Protein AF-A0AAP5WB09-F1 (afdb_monomer_lite)

Radius of gyration: 12.36 Å; chains: 1; bounding box: 35×22×28 Å

InterPro domains:
  IPR002514 Transposase IS3/IS911family [PF01527] (2-50)
  IPR009057 Homedomain-like superfamily [SSF46689] (1-53)

Sequence (58 aa):
MTKKKYSVDFRKMIVKLYQDGAPVADLTDEYGVSNVTIYKWINLYKEDKGSGISKSDV

Foldseek 3Di:
DDPPDDDPVNLVVLLVCVVVPDDLVCVCVVVVDDSVRNVVSNVVVVCPVDDDDPDPPD

pLDDT: mean 78.86, std 17.27, range [36.91, 93.25]

Structure (mmCIF, N/CA/C/O backbone):
data_AF-A0AAP5WB09-F1
#
_entry.id   AF-A0AAP5WB09-F1
#
loop_
_atom_site.group_PDB
_atom_site.id
_atom_site.type_symbol
_atom_site.label_atom_id
_atom_site.label_alt_id
_atom_site.label_comp_id
_atom_site.label_asym_id
_atom_site.label_entity_id
_atom_site.label_seq_id
_atom_site.pdbx_PDB_ins_code
_atom_site.Cartn_x
_atom_site.Cartn_y
_atom_site.Cartn_z
_atom_site.occupancy
_atom_site.B_iso_or_equiv
_atom_site.auth_seq_id
_atom_site.auth_comp_id
_atom_site.auth_asym_id
_atom_site.auth_atom_id
_atom_site.pdbx_PDB_model_num
ATOM 1 N N . MET A 1 1 ? -18.447 3.896 12.987 1.00 36.91 1 MET A N 1
ATOM 2 C CA . MET A 1 1 ? -17.436 2.905 12.554 1.00 36.91 1 MET A CA 1
ATOM 3 C C . MET A 1 1 ? -16.271 3.646 11.905 1.00 36.91 1 MET A C 1
ATOM 5 O O . MET A 1 1 ? -16.395 4.092 10.770 1.00 36.91 1 MET A O 1
ATOM 9 N N . THR A 1 2 ? -15.176 3.887 12.622 1.00 48.50 2 THR A N 1
ATOM 10 C CA . THR A 1 2 ? -14.012 4.608 12.082 1.00 48.50 2 THR A CA 1
ATOM 11 C C . THR A 1 2 ? -13.284 3.709 11.080 1.00 48.50 2 THR A C 1
ATOM 13 O O . THR A 1 2 ? -12.677 2.711 11.461 1.00 48.50 2 THR A O 1
ATOM 16 N N . LYS A 1 3 ? -13.373 4.027 9.776 1.00 55.88 3 LYS A N 1
ATOM 17 C CA . LYS A 1 3 ? -12.564 3.383 8.726 1.00 55.88 3 LYS A CA 1
ATOM 18 C C . LYS A 1 3 ? -11.096 3.488 9.176 1.00 55.88 3 LYS A C 1
ATOM 20 O O . LYS A 1 3 ? -10.549 4.589 9.140 1.00 55.88 3 LYS A O 1
ATOM 25 N N . LYS A 1 4 ? -10.470 2.386 9.621 1.00 56.94 4 LYS A N 1
ATOM 26 C CA . LYS A 1 4 ? -9.022 2.319 9.890 1.00 56.94 4 LYS A CA 1
ATOM 27 C C . LYS A 1 4 ? -8.301 2.568 8.565 1.00 56.94 4 LYS A C 1
ATOM 29 O O . LYS A 1 4 ? -8.037 1.646 7.798 1.00 56.94 4 LYS A O 1
ATOM 34 N N . LYS A 1 5 ? -8.083 3.837 8.224 1.00 69.19 5 LYS A N 1
ATOM 35 C CA . LYS A 1 5 ? -7.334 4.218 7.032 1.00 69.19 5 LYS A CA 1
ATOM 36 C C . LYS A 1 5 ? -5.861 4.029 7.362 1.00 69.19 5 LYS A C 1
ATOM 38 O O . LYS A 1 5 ? -5.324 4.753 8.188 1.00 69.19 5 LYS A O 1
ATOM 43 N N . TYR A 1 6 ? -5.213 3.081 6.692 1.00 77.81 6 TYR A N 1
ATOM 44 C CA . TYR A 1 6 ? -3.754 3.046 6.640 1.00 77.81 6 TYR A CA 1
ATOM 45 C C . TYR A 1 6 ? -3.248 4.398 6.132 1.00 77.81 6 TYR A C 1
ATOM 47 O O . TYR A 1 6 ? -3.730 4.855 5.083 1.00 77.81 6 TYR A O 1
ATOM 55 N N . SER A 1 7 ? -2.318 5.018 6.858 1.00 85.69 7 SER A N 1
ATOM 56 C CA . SER A 1 7 ? -1.683 6.278 6.464 1.00 85.69 7 SER A CA 1
ATOM 57 C C . SER A 1 7 ? -0.972 6.129 5.123 1.00 85.69 7 SER A C 1
ATO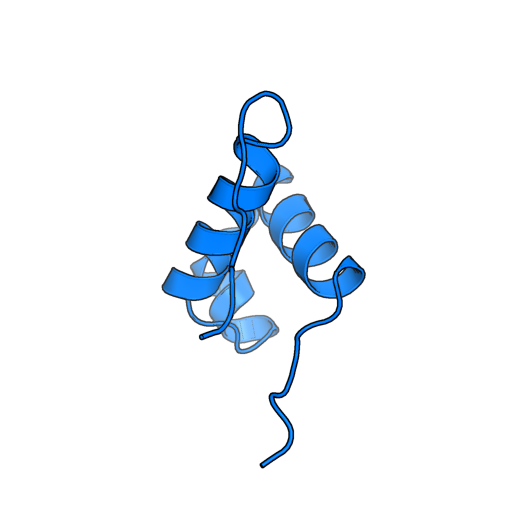M 59 O O . SER A 1 7 ? -0.498 5.046 4.780 1.00 85.69 7 SER A O 1
ATOM 61 N N . VAL A 1 8 ? -0.901 7.213 4.351 1.00 84.50 8 VAL A N 1
ATOM 62 C CA . VAL A 1 8 ? -0.231 7.214 3.039 1.00 84.50 8 VAL A CA 1
ATOM 63 C C . VAL A 1 8 ? 1.232 6.789 3.183 1.00 84.50 8 VAL A C 1
ATOM 65 O O . VAL A 1 8 ? 1.713 6.000 2.375 1.00 84.50 8 VAL A O 1
ATOM 68 N N . ASP A 1 9 ? 1.899 7.236 4.246 1.00 86.94 9 ASP A N 1
ATOM 69 C CA . ASP A 1 9 ? 3.284 6.889 4.577 1.00 86.94 9 ASP A CA 1
ATOM 70 C C . ASP A 1 9 ? 3.464 5.386 4.793 1.00 86.94 9 ASP A C 1
ATOM 72 O O . ASP A 1 9 ? 4.379 4.783 4.240 1.00 86.94 9 ASP A O 1
ATOM 76 N N . PHE A 1 10 ? 2.526 4.756 5.505 1.00 88.94 10 PHE A N 1
ATOM 77 C CA . PHE A 1 10 ? 2.539 3.313 5.737 1.00 88.94 10 PHE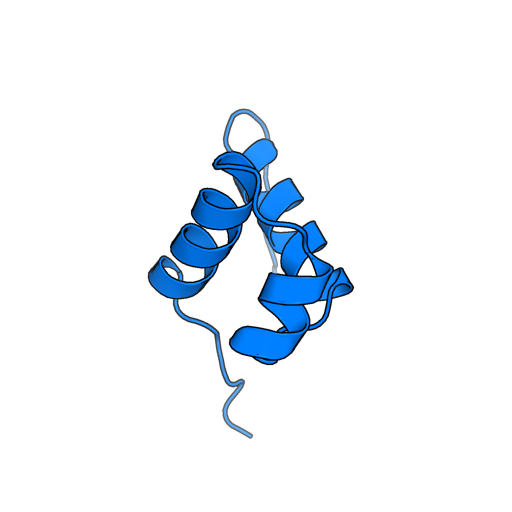 A CA 1
ATOM 78 C C . PHE A 1 10 ? 2.404 2.530 4.425 1.00 88.94 10 PHE A C 1
ATOM 80 O O . PHE A 1 10 ? 3.152 1.593 4.164 1.00 88.94 10 PHE A O 1
ATOM 87 N N . ARG A 1 11 ? 1.489 2.950 3.544 1.00 88.94 11 ARG A N 1
ATOM 88 C CA . ARG A 1 11 ? 1.307 2.295 2.238 1.00 88.94 11 ARG A CA 1
ATOM 89 C C . ARG A 1 11 ? 2.539 2.453 1.351 1.00 88.94 11 ARG A C 1
ATOM 91 O O . ARG A 1 11 ? 2.944 1.492 0.704 1.00 88.94 11 ARG A O 1
ATOM 98 N N . LYS A 1 12 ? 3.142 3.647 1.339 1.00 89.44 12 LYS A N 1
ATOM 99 C CA . LYS A 1 12 ? 4.390 3.919 0.614 1.00 89.44 12 LYS A CA 1
ATOM 100 C C . LYS A 1 12 ? 5.545 3.076 1.147 1.00 89.44 12 LYS A C 1
ATOM 102 O O . LYS A 1 12 ? 6.311 2.563 0.342 1.00 89.44 12 LYS A O 1
ATOM 107 N N . MET A 1 13 ? 5.648 2.900 2.465 1.00 92.75 13 MET A N 1
ATOM 108 C CA . MET A 1 13 ? 6.662 2.042 3.083 1.00 92.75 13 MET A CA 1
ATOM 109 C C . MET A 1 13 ? 6.553 0.598 2.580 1.00 92.75 13 MET A C 1
ATOM 111 O O . MET A 1 13 ? 7.537 0.059 2.087 1.00 92.75 13 MET A O 1
ATOM 115 N N . ILE A 1 14 ? 5.354 0.008 2.605 1.00 92.25 14 ILE A N 1
ATOM 116 C CA . ILE A 1 14 ? 5.118 -1.365 2.121 1.00 92.25 14 ILE A CA 1
ATOM 117 C C . ILE A 1 14 ? 5.452 -1.506 0.629 1.00 92.25 14 ILE A C 1
ATOM 119 O O . ILE A 1 14 ? 6.102 -2.462 0.216 1.00 92.25 14 ILE A O 1
ATOM 123 N N . VAL A 1 15 ? 5.048 -0.533 -0.192 1.00 90.56 15 VAL A N 1
ATOM 124 C CA . VAL A 1 15 ? 5.350 -0.532 -1.633 1.00 90.56 15 VAL A CA 1
ATOM 125 C C . VAL A 1 15 ? 6.850 -0.388 -1.889 1.00 90.56 15 VAL A C 1
ATOM 127 O O . VAL A 1 15 ? 7.369 -1.029 -2.798 1.00 90.56 15 VAL A O 1
ATOM 130 N N . LYS A 1 16 ? 7.554 0.417 -1.085 1.00 92.50 16 LYS A N 1
ATOM 131 C CA . LYS A 1 16 ? 9.009 0.565 -1.166 1.00 92.50 16 LYS A CA 1
ATOM 132 C C . LYS A 1 16 ? 9.717 -0.744 -0.820 1.00 92.50 16 LYS A C 1
ATOM 134 O O . LYS A 1 16 ? 10.589 -1.142 -1.576 1.00 92.50 16 LYS A O 1
ATOM 139 N N . LEU A 1 17 ? 9.310 -1.429 0.252 1.00 92.81 17 LEU A N 1
ATOM 140 C CA . LEU A 1 17 ? 9.866 -2.738 0.623 1.00 92.81 17 LEU A CA 1
ATOM 141 C C . LEU A 1 17 ? 9.689 -3.761 -0.504 1.00 92.81 17 LEU A C 1
ATOM 143 O O . LEU A 1 17 ? 10.630 -4.461 -0.858 1.00 92.81 17 LEU A O 1
ATOM 147 N N . TYR A 1 18 ? 8.507 -3.795 -1.125 1.00 91.88 18 TYR A N 1
ATOM 148 C CA . TYR A 1 18 ? 8.268 -4.642 -2.293 1.00 91.88 18 TYR A CA 1
ATOM 149 C C . TYR A 1 18 ? 9.192 -4.294 -3.475 1.00 91.88 18 TYR A C 1
ATOM 151 O O . TYR A 1 18 ? 9.725 -5.190 -4.123 1.00 91.88 18 TYR A O 1
ATOM 159 N N . GLN A 1 19 ? 9.414 -3.002 -3.754 1.00 89.50 19 GLN A N 1
ATOM 160 C CA . GLN A 1 19 ? 10.353 -2.557 -4.798 1.00 89.50 19 GLN A CA 1
ATOM 161 C C . GLN A 1 19 ? 11.816 -2.894 -4.474 1.00 89.50 19 GLN A C 1
ATOM 163 O O . GLN A 1 19 ? 12.598 -3.097 -5.398 1.00 89.50 19 GLN A O 1
ATOM 168 N N . ASP A 1 20 ? 12.166 -2.981 -3.190 1.00 93.00 20 ASP A N 1
ATOM 169 C CA . ASP A 1 20 ? 13.485 -3.403 -2.697 1.00 93.00 20 ASP A CA 1
ATOM 170 C C . ASP A 1 20 ? 13.714 -4.923 -2.852 1.00 93.00 20 ASP A C 1
ATOM 172 O O . ASP A 1 20 ? 14.832 -5.408 -2.706 1.00 93.00 20 ASP A O 1
ATOM 176 N N . GLY A 1 21 ? 12.663 -5.681 -3.191 1.00 92.12 21 GLY A N 1
ATOM 177 C CA . GLY A 1 21 ? 12.708 -7.130 -3.399 1.00 92.12 21 GLY A CA 1
ATOM 178 C C . GLY A 1 21 ? 12.058 -7.952 -2.286 1.00 92.12 21 GLY A C 1
ATOM 179 O O . GLY A 1 21 ? 12.119 -9.180 -2.336 1.00 92.12 21 GLY A O 1
ATOM 180 N N . ALA A 1 22 ? 11.414 -7.315 -1.301 1.00 92.25 22 ALA A N 1
ATOM 181 C CA . ALA A 1 22 ? 10.703 -8.040 -0.254 1.00 92.25 22 ALA A CA 1
ATOM 182 C C . ALA A 1 22 ? 9.474 -8.779 -0.826 1.00 92.25 22 ALA A C 1
ATOM 184 O O . ALA A 1 22 ? 8.651 -8.175 -1.530 1.00 92.25 22 ALA A O 1
ATOM 185 N N . PRO A 1 23 ? 9.297 -10.075 -0.516 1.00 92.19 23 PRO A N 1
ATOM 186 C CA . PRO A 1 23 ? 8.143 -10.826 -0.976 1.00 92.19 23 PRO A CA 1
ATOM 187 C C . PRO A 1 23 ? 6.873 -10.366 -0.255 1.00 92.19 23 PRO A C 1
ATOM 189 O O . PRO A 1 23 ? 6.856 -10.082 0.940 1.00 92.19 23 PRO A O 1
ATOM 192 N N . VAL A 1 24 ? 5.759 -10.349 -0.990 1.00 90.88 24 VAL A N 1
ATOM 193 C CA . VAL A 1 24 ? 4.448 -9.954 -0.448 1.00 90.88 24 VAL A CA 1
ATOM 194 C C . VAL A 1 24 ? 4.046 -10.827 0.744 1.00 90.88 24 VAL A C 1
ATOM 196 O O . VAL A 1 24 ? 3.407 -10.315 1.653 1.00 90.88 24 VAL A O 1
ATOM 199 N N . ALA A 1 25 ? 4.430 -12.107 0.760 1.00 91.94 25 ALA A N 1
ATOM 200 C CA . ALA A 1 25 ? 4.145 -13.026 1.861 1.00 91.94 25 ALA A CA 1
ATOM 201 C C . ALA A 1 25 ? 4.760 -12.553 3.192 1.00 91.94 25 ALA A C 1
ATOM 203 O O . ALA A 1 25 ? 4.023 -12.416 4.165 1.00 91.94 25 ALA A O 1
ATOM 204 N N . ASP A 1 26 ? 6.049 -12.200 3.217 1.00 93.25 26 ASP A N 1
ATOM 205 C CA . ASP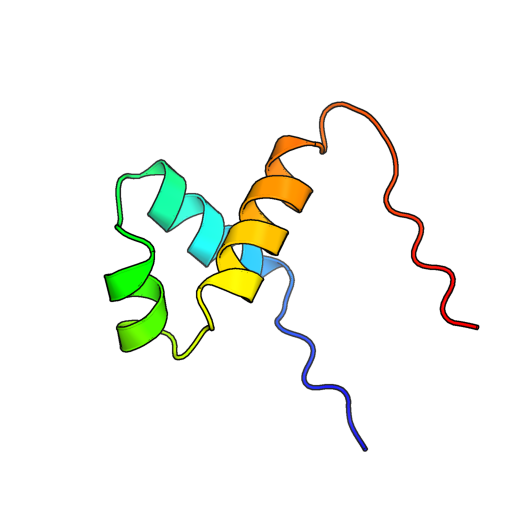 A 1 26 ? 6.692 -11.622 4.407 1.00 93.25 26 ASP A CA 1
ATOM 206 C C . ASP A 1 26 ? 6.020 -10.319 4.829 1.00 93.25 26 ASP A C 1
ATOM 208 O O . ASP A 1 26 ? 5.693 -10.134 5.994 1.00 93.25 26 ASP A O 1
ATOM 212 N N . LEU A 1 27 ? 5.712 -9.436 3.874 1.00 91.50 27 LEU A N 1
ATOM 213 C CA . LEU A 1 27 ? 5.025 -8.182 4.187 1.00 91.50 27 LEU A CA 1
ATOM 214 C C . LEU A 1 27 ? 3.625 -8.420 4.776 1.00 91.50 27 LEU A C 1
ATOM 216 O O . LEU A 1 27 ? 3.141 -7.622 5.580 1.00 91.50 27 LEU A O 1
ATOM 220 N N . THR A 1 28 ? 2.958 -9.504 4.375 1.00 91.25 28 THR A N 1
ATOM 221 C CA . THR A 1 28 ? 1.654 -9.868 4.931 1.00 91.25 28 THR A CA 1
ATOM 222 C C . THR A 1 28 ? 1.744 -10.423 6.341 1.00 91.25 28 THR A C 1
ATOM 224 O O . THR A 1 28 ? 0.875 -10.109 7.151 1.00 91.25 28 THR A O 1
ATOM 227 N N . ASP A 1 29 ? 2.783 -11.205 6.623 1.00 92.06 29 ASP A N 1
ATOM 228 C CA . ASP A 1 29 ? 3.017 -11.831 7.921 1.00 92.06 29 ASP A CA 1
ATOM 229 C C . ASP A 1 29 ? 3.526 -10.800 8.943 1.00 92.06 29 ASP A C 1
ATOM 231 O O . ASP A 1 29 ? 2.930 -10.630 10.004 1.00 92.06 29 ASP A O 1
ATOM 235 N N . GLU A 1 30 ? 4.529 -10.001 8.563 1.00 92.38 30 GLU A N 1
ATOM 236 C CA . GLU A 1 30 ? 5.178 -9.001 9.420 1.00 92.38 30 GLU A CA 1
ATOM 237 C C . GLU A 1 30 ? 4.258 -7.812 9.740 1.00 92.38 30 GLU A C 1
ATOM 239 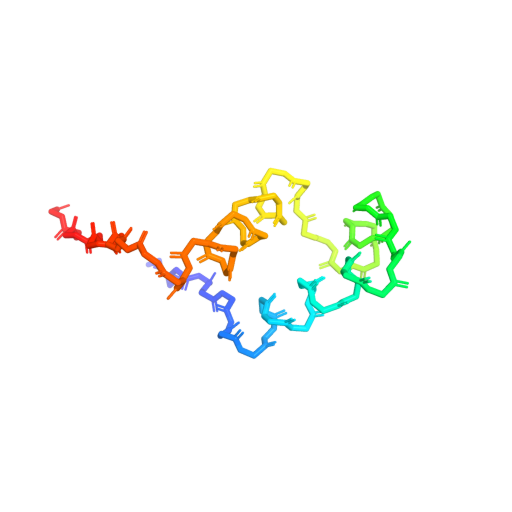O O . GLU A 1 30 ? 4.169 -7.368 10.887 1.00 92.38 30 GLU A O 1
ATOM 244 N N . TYR A 1 31 ? 3.537 -7.293 8.739 1.00 90.50 31 TYR A N 1
ATOM 245 C CA . TYR A 1 31 ? 2.702 -6.095 8.902 1.00 90.50 31 TYR A CA 1
ATOM 246 C C . TYR A 1 31 ? 1.205 -6.398 9.032 1.00 90.50 31 TYR A C 1
ATOM 248 O O . TYR A 1 31 ? 0.402 -5.471 9.186 1.00 90.50 31 TYR A O 1
ATOM 256 N N . GLY A 1 32 ? 0.796 -7.667 8.935 1.00 88.94 32 GLY A N 1
ATOM 257 C CA . GLY A 1 32 ? -0.612 -8.069 8.999 1.00 88.94 32 GLY A CA 1
ATOM 258 C C . GLY A 1 32 ? -1.468 -7.493 7.865 1.00 88.94 32 GLY A C 1
ATOM 259 O O . GLY A 1 32 ? -2.678 -7.300 8.022 1.00 88.94 32 GLY A O 1
ATOM 260 N N . VAL A 1 33 ? -0.857 -7.142 6.730 1.00 88.44 33 VAL A N 1
ATOM 261 C CA . VAL A 1 33 ? -1.559 -6.560 5.579 1.00 88.44 33 VAL A CA 1
ATOM 262 C C . VAL A 1 33 ? -1.881 -7.659 4.581 1.00 88.44 33 VAL A C 1
ATOM 264 O O . VAL A 1 33 ? -0.992 -8.335 4.094 1.00 88.44 33 VAL A O 1
ATOM 267 N N . SER A 1 34 ? -3.145 -7.813 4.190 1.00 90.44 34 SER A N 1
ATOM 268 C CA . SER A 1 34 ? -3.510 -8.820 3.187 1.00 90.44 34 SER A CA 1
ATOM 269 C C . SER A 1 34 ? -2.809 -8.587 1.845 1.00 90.44 34 SER A C 1
ATO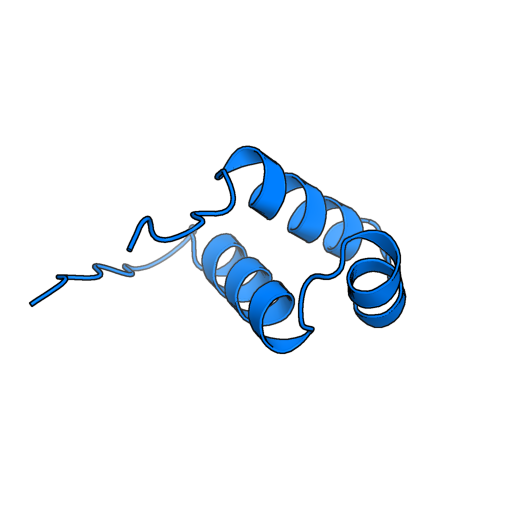M 271 O O . SER A 1 34 ? -2.723 -7.453 1.365 1.00 90.44 34 SER A O 1
ATOM 273 N N . ASN A 1 35 ? -2.416 -9.672 1.179 1.00 91.06 35 ASN A N 1
ATOM 274 C CA . ASN A 1 35 ? -1.725 -9.655 -0.112 1.00 91.06 35 ASN A CA 1
ATOM 275 C C . ASN A 1 35 ? -2.490 -8.815 -1.148 1.00 91.06 35 ASN A C 1
ATOM 277 O O . ASN A 1 35 ? -1.910 -7.978 -1.834 1.00 91.06 35 ASN A O 1
ATOM 281 N N . VAL A 1 36 ? -3.819 -8.955 -1.187 1.00 90.56 36 VAL A N 1
ATOM 282 C CA . VAL A 1 36 ? -4.718 -8.194 -2.070 1.00 90.56 36 VAL A CA 1
ATOM 283 C C . VAL A 1 36 ? -4.591 -6.680 -1.860 1.00 90.56 36 VAL A C 1
ATOM 285 O O . VAL A 1 36 ? -4.668 -5.899 -2.808 1.00 90.56 36 VAL A O 1
ATOM 288 N N . THR A 1 37 ? -4.396 -6.248 -0.615 1.00 90.06 37 THR A N 1
ATOM 289 C CA . THR A 1 37 ? -4.241 -4.838 -0.246 1.00 90.06 37 THR A CA 1
ATOM 290 C C . THR A 1 37 ? -2.876 -4.305 -0.675 1.00 90.06 37 THR A C 1
ATOM 292 O O . THR A 1 37 ? -2.808 -3.208 -1.229 1.00 90.06 37 THR A O 1
ATOM 295 N N . ILE A 1 38 ? -1.815 -5.098 -0.500 1.00 90.94 38 ILE A N 1
ATOM 296 C CA . ILE A 1 38 ? -0.461 -4.753 -0.951 1.00 90.94 38 ILE A CA 1
ATOM 297 C C . ILE A 1 38 ? -0.431 -4.587 -2.474 1.00 90.94 38 ILE A C 1
ATOM 299 O O . ILE A 1 38 ? -0.001 -3.543 -2.960 1.00 90.94 38 ILE A O 1
ATOM 303 N N . TYR A 1 39 ? -0.981 -5.541 -3.233 1.00 90.81 39 TYR A N 1
ATOM 304 C CA . TYR A 1 39 ? -1.070 -5.433 -4.694 1.00 90.81 39 TYR A CA 1
ATOM 305 C C . TYR A 1 39 ? -1.883 -4.219 -5.153 1.00 90.81 39 TYR A C 1
ATOM 307 O O . TYR A 1 39 ? -1.487 -3.539 -6.099 1.00 90.81 39 TYR A O 1
ATOM 315 N N . LYS A 1 40 ? -2.982 -3.884 -4.458 1.00 89.75 40 LYS A N 1
ATOM 316 C CA . LYS A 1 40 ? -3.734 -2.647 -4.723 1.00 89.75 40 LYS A CA 1
ATOM 317 C C . LYS A 1 40 ? -2.862 -1.410 -4.554 1.00 89.75 40 LYS A C 1
ATOM 319 O O . LYS A 1 40 ? -2.946 -0.512 -5.383 1.00 89.75 40 LYS A O 1
ATOM 324 N N . TRP A 1 41 ? -2.053 -1.339 -3.497 1.00 90.31 41 TRP A N 1
ATOM 325 C CA . TRP A 1 41 ? -1.139 -0.217 -3.289 1.00 90.31 41 TRP A CA 1
ATOM 326 C C . TRP A 1 41 ? -0.053 -0.183 -4.354 1.00 90.31 41 TRP A C 1
ATOM 328 O O . TRP A 1 41 ? 0.133 0.861 -4.963 1.00 90.31 41 TRP A O 1
ATOM 338 N N . ILE A 1 42 ? 0.595 -1.310 -4.651 1.00 88.56 42 ILE A N 1
ATOM 339 C CA . ILE A 1 42 ? 1.601 -1.386 -5.718 1.00 88.56 42 ILE A CA 1
ATOM 340 C C . ILE A 1 42 ? 1.018 -0.848 -7.025 1.00 88.56 42 ILE A C 1
ATOM 342 O O . ILE A 1 42 ? 1.642 -0.001 -7.649 1.00 88.56 42 ILE A O 1
ATOM 346 N N . ASN A 1 43 ? -0.196 -1.259 -7.399 1.00 86.56 43 ASN A N 1
ATOM 347 C CA . ASN A 1 43 ? -0.846 -0.780 -8.615 1.00 86.56 43 ASN A CA 1
ATOM 348 C C . ASN A 1 43 ? -1.189 0.722 -8.550 1.00 86.56 43 ASN A C 1
ATOM 350 O O . ASN A 1 43 ? -0.853 1.464 -9.465 1.00 86.56 43 ASN A O 1
ATOM 354 N N . LEU A 1 44 ? -1.750 1.187 -7.426 1.00 84.62 44 LEU A N 1
ATOM 355 C CA . LEU A 1 44 ? -2.030 2.608 -7.171 1.00 84.62 44 LEU A CA 1
ATOM 356 C C . LEU A 1 44 ? -0.787 3.494 -7.336 1.00 84.62 44 LEU A C 1
ATOM 358 O O . LEU A 1 44 ? -0.865 4.541 -7.963 1.00 84.62 44 LEU A O 1
ATOM 362 N N . TYR A 1 45 ? 0.352 3.085 -6.773 1.00 82.56 45 TYR A N 1
ATOM 363 C CA . TYR A 1 45 ? 1.596 3.859 -6.840 1.00 82.56 45 TYR A CA 1
ATOM 364 C C . TYR A 1 45 ? 2.382 3.625 -8.138 1.00 82.56 45 TYR A C 1
ATOM 366 O O . TYR A 1 45 ? 3.233 4.440 -8.485 1.00 82.56 45 TYR A O 1
ATOM 374 N N . LYS A 1 46 ? 2.110 2.537 -8.868 1.00 75.56 46 LYS A N 1
ATOM 375 C CA . LYS A 1 46 ? 2.677 2.266 -10.196 1.00 75.56 46 LYS A CA 1
ATOM 376 C C . LYS A 1 46 ? 2.018 3.133 -11.273 1.00 75.56 46 LYS A C 1
ATOM 378 O O . LYS A 1 46 ? 2.700 3.578 -12.191 1.00 75.56 46 LYS A O 1
ATOM 383 N N . GLU A 1 47 ? 0.717 3.389 -11.146 1.00 63.84 47 GLU A N 1
ATOM 384 C CA . GLU A 1 47 ? -0.085 4.167 -12.101 1.00 63.84 47 GLU A CA 1
ATOM 385 C C . GLU A 1 47 ? -0.124 5.677 -11.802 1.00 63.84 47 GLU A C 1
ATOM 387 O O . GLU A 1 47 ? -0.689 6.442 -12.576 1.00 63.84 47 GLU A O 1
ATOM 392 N N . ASP A 1 48 ? 0.557 6.158 -10.756 1.00 58.00 48 ASP A N 1
ATOM 393 C CA . ASP A 1 48 ? 0.643 7.597 -10.433 1.00 58.00 48 ASP A CA 1
ATOM 394 C C . ASP A 1 48 ? 1.376 8.424 -11.524 1.00 58.00 48 ASP A C 1
ATOM 396 O O . ASP A 1 48 ? 1.351 9.651 -11.521 1.00 58.00 48 ASP A O 1
ATOM 400 N N . LYS A 1 49 ? 1.977 7.763 -12.529 1.00 54.91 49 LYS A N 1
ATOM 401 C CA . LYS A 1 49 ? 2.462 8.393 -13.773 1.00 54.91 49 LYS A CA 1
ATOM 402 C C . LYS A 1 49 ? 1.392 8.579 -14.861 1.00 54.91 49 LYS A C 1
ATOM 404 O O . LYS A 1 49 ? 1.701 9.166 -15.896 1.00 54.91 49 LYS A O 1
ATOM 409 N N . GLY A 1 50 ? 0.155 8.132 -14.663 1.00 53.94 50 GLY A N 1
ATOM 410 C CA . GLY A 1 50 ? -0.904 8.288 -15.652 1.00 53.94 50 GLY A CA 1
ATOM 411 C C . GLY A 1 50 ? -2.249 7.742 -15.191 1.00 53.94 50 GLY A C 1
ATOM 412 O O . GLY A 1 50 ? -2.521 6.561 -15.350 1.00 53.94 50 GLY A O 1
ATOM 413 N N . SER A 1 51 ? -3.123 8.660 -14.776 1.00 54.09 51 SER A N 1
ATOM 414 C CA . SER A 1 51 ? -4.579 8.494 -14.686 1.00 54.09 51 SER A CA 1
ATOM 415 C C . SER A 1 51 ? -5.147 7.860 -13.406 1.00 54.09 51 SER A C 1
ATOM 417 O O . SER A 1 51 ? -5.328 6.657 -13.272 1.00 54.09 51 SER A O 1
ATOM 419 N N . GLY A 1 52 ? -5.553 8.753 -12.499 1.00 60.34 52 GLY A N 1
ATOM 420 C CA . GLY A 1 52 ? -6.947 8.842 -12.061 1.00 60.34 52 GLY A CA 1
ATOM 421 C C . GLY A 1 52 ? -7.545 7.635 -11.347 1.00 60.34 52 GLY A C 1
ATOM 422 O O . GLY A 1 52 ? -8.283 6.860 -11.946 1.00 60.34 52 GLY A O 1
ATOM 423 N N . ILE A 1 53 ? -7.418 7.600 -10.018 1.00 52.50 53 ILE A N 1
ATOM 424 C CA . ILE A 1 53 ? -8.441 6.947 -9.193 1.00 52.50 53 ILE A CA 1
ATOM 425 C C . ILE A 1 53 ? -9.129 7.994 -8.323 1.00 52.50 53 ILE A C 1
ATOM 427 O O . ILE A 1 53 ? -8.900 8.091 -7.117 1.00 52.50 53 ILE A O 1
ATOM 431 N N . SER A 1 54 ? -10.027 8.754 -8.957 1.00 56.72 54 SER A N 1
ATOM 432 C CA . SER A 1 54 ? -11.184 9.323 -8.268 1.00 56.72 54 SER A CA 1
ATOM 433 C C . SER A 1 54 ? -11.942 8.176 -7.612 1.00 56.72 54 SER A C 1
ATOM 435 O O . SER A 1 54 ? -12.571 7.362 -8.284 1.00 56.72 54 SER A O 1
ATOM 437 N N . LYS A 1 55 ? -11.886 8.098 -6.285 1.00 51.38 55 LYS A N 1
ATOM 438 C CA . LYS A 1 55 ? -12.966 7.472 -5.527 1.00 51.38 55 LYS A CA 1
ATOM 439 C C . LYS A 1 55 ? -13.894 8.590 -5.086 1.00 51.38 55 LYS A C 1
ATOM 441 O O . LYS A 1 55 ? -13.660 9.218 -4.058 1.00 51.38 55 LYS A O 1
ATOM 446 N N . SER A 1 56 ? -14.918 8.835 -5.895 1.00 50.56 56 SER A N 1
ATOM 447 C CA . SER A 1 56 ? -16.187 9.345 -5.390 1.00 50.56 56 SER A CA 1
ATOM 448 C C . SER A 1 56 ? -16.719 8.285 -4.415 1.00 50.56 56 SER A C 1
ATOM 450 O O . SER A 1 56 ? -17.071 7.187 -4.842 1.00 50.56 56 SER A O 1
ATOM 452 N N . ASP A 1 57 ? -16.677 8.558 -3.110 1.00 44.72 57 ASP A N 1
ATOM 453 C CA . ASP A 1 57 ? -17.535 7.864 -2.138 1.00 44.72 57 ASP A CA 1
ATOM 454 C C . ASP A 1 57 ? -18.953 8.433 -2.387 1.00 44.72 57 ASP A C 1
ATOM 456 O O . ASP A 1 57 ? -19.165 9.630 -2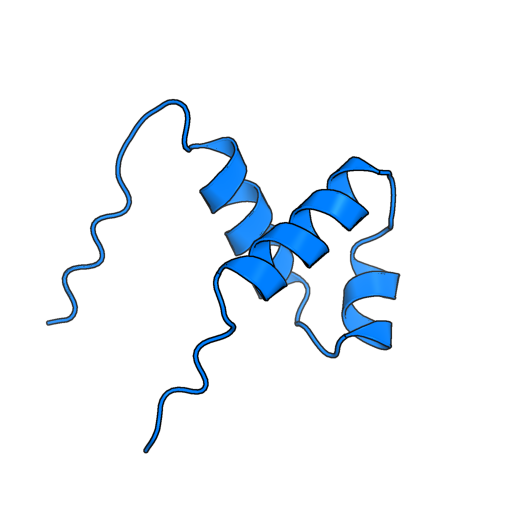.181 1.00 44.72 57 ASP A O 1
ATOM 460 N N . VAL A 1 58 ? -19.872 7.606 -2.906 1.00 38.72 58 VAL A N 1
ATOM 461 C CA . VAL A 1 58 ? -21.336 7.807 -2.858 1.00 38.72 58 VAL A CA 1
ATOM 462 C C . VAL A 1 58 ? -21.894 7.070 -1.648 1.00 38.72 58 VAL A C 1
ATOM 464 O O . VAL A 1 58 ? -21.345 5.985 -1.335 1.00 38.72 58 VAL A O 1
#

Organism: NCBI:txid54062

Secondary structure (DSSP, 8-state):
-------HHHHHHHHHHHHTT--HHHHHHHH---HHHHHHHHHHHHGGGS--------